Protein AF-A0A967HMF0-F1 (afdb_monomer_lite)

Sequence (89 aa):
VGLGLMGGSLARDLAAAGWRVLGTDRDPATARRARADGVVAGPVDPGAVDLVVLAVPVRAAAGWLRSLAGSVAPTAVLTDVGSTKRGVM

Structure (mmCIF, N/CA/C/O backbone):
data_AF-A0A967HM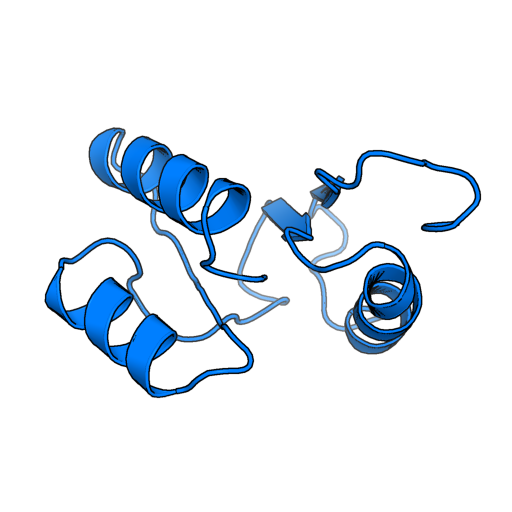F0-F1
#
_entry.id   AF-A0A967HMF0-F1
#
loop_
_atom_site.group_PDB
_atom_site.id
_atom_site.type_symbol
_atom_site.label_atom_id
_atom_site.label_alt_id
_atom_site.label_comp_id
_atom_site.label_asym_id
_atom_site.label_entity_id
_atom_site.label_seq_id
_atom_site.pdbx_PDB_ins_code
_atom_site.Cartn_x
_atom_site.Cartn_y
_atom_site.Cartn_z
_atom_site.occupancy
_atom_site.B_iso_or_equiv
_atom_site.auth_seq_id
_atom_site.auth_comp_id
_atom_site.auth_asym_id
_atom_site.auth_atom_id
_atom_site.pdbx_PDB_model_num
ATOM 1 N N . VAL A 1 1 ? 0.987 2.874 -0.651 1.00 95.69 1 VAL A N 1
ATOM 2 C CA . VAL A 1 1 ? 1.746 3.762 -1.569 1.00 95.69 1 VAL A CA 1
ATOM 3 C C . VAL A 1 1 ? 2.661 2.905 -2.424 1.00 95.69 1 VAL A C 1
ATOM 5 O O . VAL A 1 1 ? 3.467 2.178 -1.858 1.00 95.69 1 VAL A O 1
ATOM 8 N N . GLY A 1 2 ? 2.535 2.973 -3.749 1.00 97.19 2 GLY A N 1
ATOM 9 C CA . GLY A 1 2 ? 3.110 1.994 -4.673 1.00 97.19 2 GLY A CA 1
ATOM 10 C C . GLY A 1 2 ? 2.157 0.812 -4.864 1.00 97.19 2 GLY A C 1
ATOM 11 O O . GLY A 1 2 ? 1.726 0.199 -3.890 1.00 97.19 2 GLY A O 1
ATOM 12 N N . LEU A 1 3 ? 1.808 0.525 -6.115 1.00 97.88 3 LEU A N 1
ATOM 13 C CA . LEU A 1 3 ? 0.864 -0.512 -6.551 1.00 97.88 3 LEU A CA 1
ATOM 14 C C . LEU A 1 3 ? 1.520 -1.486 -7.547 1.00 97.88 3 LEU A C 1
ATOM 16 O O . LEU A 1 3 ? 0.834 -2.156 -8.317 1.00 97.88 3 LEU A O 1
ATOM 20 N N . GLY A 1 4 ? 2.855 -1.577 -7.519 1.00 95.81 4 GLY A N 1
ATOM 21 C CA . GLY A 1 4 ? 3.621 -2.623 -8.203 1.00 95.81 4 GLY A CA 1
ATOM 22 C C . GLY A 1 4 ? 3.391 -4.011 -7.588 1.00 95.81 4 GLY A C 1
ATOM 23 O O . GLY A 1 4 ? 2.385 -4.248 -6.929 1.00 95.81 4 GLY A O 1
ATOM 24 N N . LEU A 1 5 ? 4.338 -4.939 -7.751 1.00 96.06 5 LEU A N 1
ATOM 25 C CA . LEU A 1 5 ? 4.165 -6.335 -7.310 1.00 96.06 5 LEU A CA 1
ATOM 26 C C . LEU A 1 5 ? 3.749 -6.465 -5.832 1.00 96.06 5 LEU A C 1
ATOM 28 O O . LEU A 1 5 ? 2.679 -6.994 -5.550 1.00 96.06 5 LEU A O 1
ATOM 32 N N . MET A 1 6 ? 4.548 -5.933 -4.898 1.00 96.94 6 MET A N 1
ATOM 33 C CA . MET A 1 6 ? 4.280 -6.086 -3.458 1.00 96.94 6 MET A CA 1
ATOM 34 C C . MET A 1 6 ? 3.046 -5.294 -3.012 1.00 96.94 6 MET A C 1
ATOM 36 O O . MET A 1 6 ? 2.136 -5.843 -2.400 1.00 96.94 6 MET A O 1
ATOM 40 N N . GLY A 1 7 ? 2.996 -3.999 -3.342 1.00 97.50 7 GLY A N 1
ATOM 41 C CA . GLY A 1 7 ? 1.902 -3.126 -2.914 1.00 97.50 7 GLY A CA 1
ATOM 42 C C . GLY A 1 7 ? 0.564 -3.482 -3.558 1.00 97.50 7 GLY A C 1
ATOM 43 O O . GLY A 1 7 ? -0.464 -3.447 -2.893 1.00 97.50 7 GLY A O 1
ATOM 44 N N . GLY A 1 8 ? 0.581 -3.880 -4.831 1.00 97.50 8 GLY A N 1
ATOM 45 C CA . GLY A 1 8 ? -0.599 -4.338 -5.553 1.00 97.50 8 GLY A CA 1
ATOM 46 C C . GLY A 1 8 ? -1.103 -5.695 -5.065 1.00 97.50 8 GLY A C 1
ATOM 47 O O . GLY A 1 8 ? -2.313 -5.869 -4.969 1.00 97.50 8 GLY A O 1
ATOM 48 N N . SER A 1 9 ? -0.215 -6.638 -4.718 1.00 97.94 9 SER A N 1
ATOM 49 C CA . SER A 1 9 ? -0.624 -7.911 -4.097 1.00 97.94 9 SER A CA 1
ATOM 50 C C . SER A 1 9 ? -1.318 -7.663 -2.761 1.00 97.94 9 SER A C 1
ATOM 52 O O . SER A 1 9 ? -2.460 -8.069 -2.587 1.00 97.94 9 SER A O 1
ATOM 54 N N . LEU A 1 10 ? -0.680 -6.898 -1.870 1.00 98.00 10 LEU A N 1
ATOM 55 C CA . LEU A 1 10 ? -1.260 -6.568 -0.569 1.00 98.00 10 LEU A CA 1
ATOM 56 C C . LEU A 1 10 ? -2.598 -5.826 -0.704 1.00 98.00 10 LEU A C 1
ATOM 58 O O . LEU A 1 10 ? -3.544 -6.131 0.013 1.00 98.00 10 LEU A O 1
ATOM 62 N N . ALA A 1 11 ? -2.694 -4.868 -1.631 1.00 98.06 11 ALA A N 1
ATOM 63 C CA . ALA A 1 11 ? -3.936 -4.141 -1.879 1.00 98.06 11 ALA A CA 1
ATOM 64 C C . ALA A 1 11 ? -5.072 -5.072 -2.331 1.00 98.06 11 ALA A C 1
ATOM 66 O O . ALA A 1 11 ? -6.195 -4.919 -1.859 1.00 98.06 11 ALA A O 1
ATOM 67 N N . ARG A 1 12 ? -4.784 -6.047 -3.206 1.00 98.25 12 ARG A N 1
ATOM 68 C CA . ARG A 1 12 ? -5.773 -7.045 -3.649 1.00 98.25 12 ARG A CA 1
ATOM 69 C C . ARG A 1 12 ? -6.251 -7.907 -2.494 1.00 98.25 12 ARG A C 1
ATOM 71 O O . ARG A 1 12 ? -7.456 -8.059 -2.337 1.00 98.25 12 ARG A O 1
ATOM 78 N N . ASP A 1 13 ? -5.329 -8.415 -1.683 1.00 98.38 13 ASP A N 1
ATOM 79 C CA . ASP A 1 13 ? -5.668 -9.295 -0.563 1.00 98.38 13 ASP A CA 1
ATOM 80 C C . ASP A 1 13 ? -6.481 -8.548 0.506 1.00 98.38 13 ASP A C 1
ATOM 82 O O . ASP A 1 13 ? -7.479 -9.065 1.004 1.00 98.38 13 ASP A O 1
ATOM 86 N N . LEU A 1 14 ? -6.120 -7.293 0.804 1.00 97.75 14 LEU A N 1
ATOM 87 C CA . LEU A 1 14 ? -6.882 -6.437 1.718 1.00 97.75 14 LEU A CA 1
ATOM 88 C C . LEU A 1 14 ? -8.288 -6.134 1.185 1.00 97.75 14 LEU A C 1
ATOM 90 O O . LEU A 1 14 ? -9.259 -6.248 1.934 1.00 97.75 14 LEU A O 1
ATOM 94 N N . ALA A 1 15 ? -8.411 -5.786 -0.098 1.00 97.88 15 ALA A N 1
ATOM 95 C CA . ALA A 1 15 ? -9.707 -5.538 -0.724 1.00 97.88 15 ALA A CA 1
ATOM 96 C C . ALA A 1 15 ? -10.583 -6.803 -0.735 1.00 97.88 15 ALA A C 1
ATOM 98 O O . ALA A 1 15 ? -11.760 -6.739 -0.386 1.00 97.88 15 ALA A O 1
ATOM 99 N N . ALA A 1 16 ? -10.004 -7.965 -1.059 1.00 97.81 16 ALA A N 1
ATOM 100 C CA . ALA A 1 16 ? -10.692 -9.256 -1.017 1.00 97.81 16 ALA A CA 1
ATOM 101 C C . ALA A 1 16 ? -11.146 -9.636 0.403 1.00 97.81 16 ALA A C 1
ATOM 103 O O . ALA A 1 16 ? -12.195 -10.255 0.570 1.00 97.81 16 ALA A O 1
ATOM 104 N N . ALA A 1 17 ? -10.398 -9.218 1.427 1.00 98.00 17 ALA A N 1
ATOM 105 C CA . ALA A 1 17 ? -10.774 -9.355 2.832 1.00 98.00 17 ALA A CA 1
ATOM 106 C C . ALA A 1 17 ? -11.801 -8.302 3.313 1.00 98.00 17 ALA A C 1
ATOM 108 O O . ALA A 1 17 ? -12.135 -8.276 4.497 1.00 98.00 17 ALA A O 1
ATOM 109 N N . GLY A 1 18 ? -12.309 -7.439 2.424 1.00 97.31 18 GLY A N 1
ATOM 110 C CA . GLY A 1 18 ? -13.357 -6.457 2.723 1.00 97.31 18 GLY A CA 1
ATOM 111 C C . GLY A 1 18 ? -12.855 -5.112 3.256 1.00 97.31 18 GLY A C 1
ATOM 112 O O . GLY A 1 18 ? -13.666 -4.269 3.642 1.00 97.31 18 GLY A O 1
ATOM 113 N N . TRP A 1 19 ? -11.542 -4.873 3.273 1.00 97.31 19 TRP A N 1
ATOM 114 C CA . TRP A 1 19 ? -10.993 -3.589 3.704 1.00 97.31 19 TRP A CA 1
ATOM 115 C C . TRP A 1 19 ? -11.127 -2.529 2.613 1.00 97.31 19 TRP A C 1
ATOM 117 O O . TRP A 1 19 ? -10.911 -2.780 1.426 1.00 97.31 19 TRP A O 1
ATOM 127 N N . ARG A 1 20 ? -11.400 -1.287 3.023 1.00 96.94 20 ARG A N 1
ATOM 128 C CA . ARG A 1 20 ? -11.327 -0.138 2.118 1.00 96.94 20 ARG A CA 1
ATOM 129 C C . ARG A 1 20 ? -9.865 0.227 1.876 1.00 96.94 20 ARG A C 1
ATOM 131 O O . ARG A 1 20 ? -9.199 0.754 2.761 1.00 96.94 20 ARG A O 1
ATOM 138 N N . VAL A 1 21 ? -9.388 0.014 0.653 1.00 97.88 21 VAL A N 1
ATOM 139 C CA . VAL A 1 21 ? -8.002 0.319 0.278 1.00 97.88 21 VAL A CA 1
ATOM 140 C C . VAL A 1 21 ? -7.927 1.618 -0.520 1.00 97.88 21 VAL A C 1
ATOM 142 O O . VAL A 1 21 ? -8.606 1.782 -1.532 1.00 97.88 21 VAL A O 1
ATOM 145 N N . LEU A 1 22 ? -7.063 2.540 -0.094 1.00 97.56 22 LEU A N 1
ATOM 146 C CA . LEU A 1 22 ? -6.685 3.728 -0.863 1.00 97.56 22 LEU A CA 1
ATOM 147 C C . LEU A 1 22 ? -5.272 3.549 -1.424 1.00 97.56 22 LEU A C 1
ATOM 149 O O . LEU A 1 22 ? -4.360 3.107 -0.724 1.00 97.56 22 LEU A O 1
ATOM 153 N N . GLY A 1 23 ? -5.076 3.887 -2.698 1.00 96.62 23 GLY A N 1
ATOM 154 C CA . GLY A 1 23 ? -3.849 3.550 -3.414 1.00 96.62 23 GLY A CA 1
ATOM 155 C C . GLY A 1 23 ? -3.391 4.620 -4.392 1.00 96.62 23 GLY A C 1
ATOM 156 O O . GLY A 1 23 ? -4.182 5.305 -5.037 1.00 96.62 23 GLY A O 1
ATOM 157 N N . THR A 1 24 ? -2.074 4.749 -4.512 1.00 96.31 24 THR A N 1
ATOM 158 C CA . THR A 1 24 ? -1.417 5.620 -5.486 1.00 96.31 24 THR A CA 1
ATOM 159 C C . THR A 1 24 ? -0.166 4.937 -6.010 1.00 96.31 24 THR A C 1
ATOM 161 O O . THR A 1 24 ? 0.496 4.204 -5.267 1.00 96.31 24 THR A O 1
ATOM 164 N N . ASP A 1 25 ? 0.158 5.197 -7.269 1.00 96.81 25 ASP A N 1
ATOM 165 C CA . ASP A 1 25 ? 1.397 4.786 -7.916 1.00 96.81 25 ASP 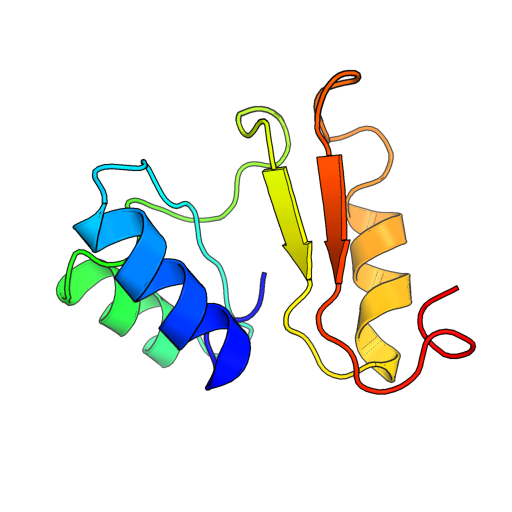A CA 1
ATOM 166 C C . ASP A 1 25 ? 1.946 5.963 -8.731 1.00 96.81 25 ASP A C 1
ATOM 168 O O . ASP A 1 25 ? 1.197 6.867 -9.109 1.00 96.81 25 ASP A O 1
ATOM 172 N N . ARG A 1 26 ? 3.257 5.961 -8.986 1.00 95.06 26 ARG A N 1
ATOM 173 C CA . ARG A 1 26 ? 3.888 6.953 -9.860 1.00 95.06 26 ARG A CA 1
ATOM 174 C C . ARG A 1 26 ? 3.376 6.820 -11.290 1.00 95.06 26 ARG A C 1
ATOM 176 O O . ARG A 1 26 ? 3.274 7.835 -11.970 1.00 95.06 26 ARG A O 1
ATOM 183 N N . ASP A 1 27 ? 3.099 5.598 -11.739 1.00 96.56 27 ASP A N 1
ATOM 184 C CA . ASP A 1 27 ? 2.475 5.359 -13.034 1.00 96.56 27 ASP A CA 1
ATOM 185 C C . ASP A 1 27 ? 0.941 5.519 -12.933 1.00 96.56 27 ASP A C 1
ATOM 187 O O . ASP A 1 27 ? 0.264 4.699 -12.296 1.00 96.56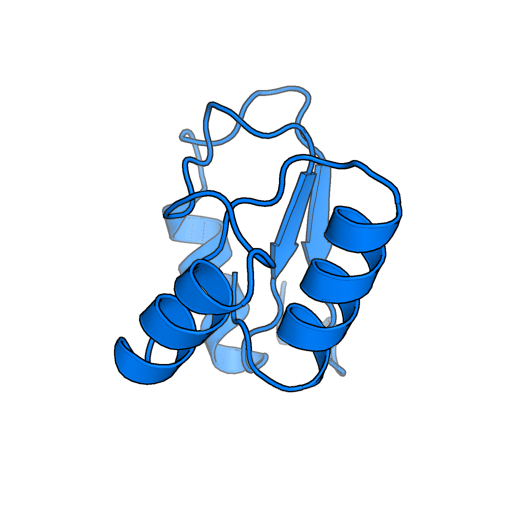 27 ASP A O 1
ATOM 191 N N . PRO A 1 28 ? 0.347 6.532 -13.596 1.00 95.75 28 PRO A N 1
ATOM 192 C CA . PRO A 1 28 ? -1.097 6.734 -13.576 1.00 95.75 28 PRO A CA 1
ATOM 193 C C . PRO A 1 28 ? -1.882 5.568 -14.186 1.00 95.75 28 PRO A C 1
ATOM 195 O O . PRO A 1 28 ? -3.037 5.358 -13.807 1.00 95.75 28 PRO A O 1
ATOM 198 N N . ALA A 1 29 ? -1.299 4.818 -15.130 1.00 97.38 29 ALA A N 1
ATOM 199 C CA . ALA A 1 29 ? -1.966 3.665 -15.730 1.00 97.38 29 ALA A CA 1
ATOM 200 C C . ALA A 1 29 ? -2.157 2.541 -14.706 1.00 97.38 29 ALA A C 1
ATOM 202 O O . ALA A 1 29 ? -3.259 1.995 -14.604 1.00 97.38 29 ALA A O 1
ATOM 203 N N . THR A 1 30 ? -1.137 2.278 -13.886 1.00 97.69 30 THR A N 1
ATOM 204 C CA . THR A 1 30 ? -1.211 1.322 -12.774 1.00 97.69 30 THR A CA 1
ATOM 205 C C . THR A 1 30 ? -2.312 1.706 -11.778 1.00 97.69 30 THR A C 1
ATOM 207 O O . THR A 1 30 ? -3.161 0.877 -11.444 1.00 97.69 30 THR A O 1
ATOM 210 N N . ALA A 1 31 ? -2.375 2.975 -11.359 1.00 96.44 31 ALA A N 1
ATOM 211 C CA . ALA A 1 31 ? -3.409 3.439 -10.428 1.00 96.44 31 ALA A CA 1
ATOM 212 C C . ALA A 1 31 ? -4.829 3.374 -11.024 1.00 96.44 31 ALA A C 1
ATOM 214 O O . ALA A 1 31 ? -5.773 2.995 -10.329 1.00 96.44 31 ALA A O 1
ATOM 215 N N . ARG A 1 32 ? -4.998 3.716 -12.312 1.00 96.75 32 ARG A N 1
ATOM 216 C CA . ARG A 1 32 ? -6.290 3.571 -13.008 1.00 96.75 32 ARG A CA 1
ATOM 217 C C . ARG A 1 32 ? -6.728 2.115 -13.082 1.00 96.75 32 ARG A C 1
ATOM 219 O O . ARG A 1 32 ? -7.891 1.834 -12.813 1.00 96.75 32 ARG A O 1
ATOM 226 N N . ARG A 1 33 ? -5.809 1.203 -13.407 1.00 97.50 33 ARG A N 1
ATOM 227 C CA . ARG A 1 33 ? -6.119 -0.225 -13.479 1.00 97.50 33 ARG A CA 1
ATOM 228 C C . ARG A 1 33 ? -6.529 -0.784 -12.122 1.00 97.50 33 ARG A C 1
ATOM 230 O O . ARG A 1 33 ? -7.572 -1.409 -12.036 1.00 97.50 33 ARG A O 1
ATOM 237 N N . ALA A 1 34 ? -5.791 -0.473 -11.057 1.00 97.62 34 ALA A N 1
ATOM 238 C CA . ALA A 1 34 ? -6.164 -0.903 -9.709 1.00 97.62 34 ALA A CA 1
ATOM 239 C C . ALA A 1 34 ? -7.566 -0.413 -9.290 1.00 97.62 34 ALA A C 1
ATOM 241 O O . ALA A 1 34 ? -8.281 -1.131 -8.599 1.00 97.62 34 ALA A O 1
ATOM 242 N N . ARG A 1 35 ? -7.981 0.788 -9.722 1.00 97.12 35 ARG A N 1
ATOM 243 C CA . ARG A 1 35 ? -9.354 1.278 -9.501 1.00 97.12 35 ARG A CA 1
ATOM 244 C C . ARG A 1 35 ? -10.383 0.517 -10.328 1.00 97.12 35 ARG A C 1
ATOM 246 O O . ARG A 1 35 ? -11.410 0.126 -9.790 1.00 97.12 35 ARG A O 1
ATOM 253 N N . ALA A 1 36 ? -10.110 0.311 -11.616 1.00 97.00 36 ALA 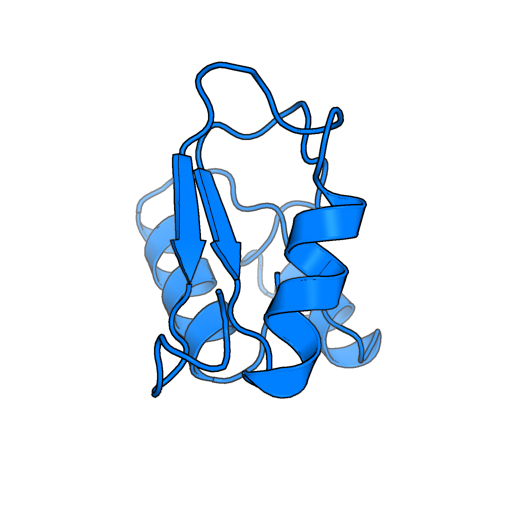A N 1
ATOM 254 C CA . ALA A 1 36 ? -11.000 -0.427 -12.512 1.00 97.00 36 ALA A CA 1
ATOM 255 C C . ALA A 1 36 ? -11.205 -1.880 -12.051 1.00 97.00 36 ALA A C 1
ATOM 257 O O . ALA A 1 36 ? -12.316 -2.393 -12.122 1.00 97.00 36 ALA A O 1
ATOM 258 N N . ASP A 1 37 ? -10.155 -2.497 -11.507 1.00 96.25 37 ASP A N 1
ATOM 259 C CA . ASP A 1 37 ? -10.173 -3.853 -10.955 1.00 96.25 37 ASP A CA 1
ATOM 260 C C . ASP A 1 37 ? -10.820 -3.913 -9.547 1.00 96.25 37 ASP A C 1
ATOM 262 O O . ASP A 1 37 ? -10.837 -4.972 -8.926 1.00 96.25 37 ASP A O 1
ATOM 266 N N . GLY A 1 38 ? -11.310 -2.789 -9.001 1.00 96.31 38 GLY A N 1
ATOM 267 C CA . GLY A 1 38 ? -11.926 -2.717 -7.667 1.00 96.31 38 GLY A CA 1
ATOM 268 C C . GLY A 1 38 ? -10.950 -2.885 -6.495 1.00 96.31 38 GLY A C 1
ATOM 269 O O . GLY A 1 38 ? -11.372 -2.963 -5.346 1.00 96.31 38 GLY A O 1
ATOM 270 N N . VAL A 1 39 ? -9.644 -2.919 -6.769 1.00 97.75 39 VAL A N 1
ATOM 271 C CA . VAL A 1 39 ? -8.586 -3.151 -5.772 1.00 97.75 39 VAL A CA 1
ATOM 272 C C . VAL A 1 39 ? -8.388 -1.940 -4.868 1.00 97.75 39 VAL A C 1
ATOM 274 O O . VAL A 1 39 ? -8.055 -2.088 -3.697 1.00 97.75 39 VAL A O 1
ATOM 277 N N . VAL A 1 40 ? -8.563 -0.731 -5.405 1.00 97.50 40 VAL A N 1
ATOM 278 C CA . VAL A 1 40 ? -8.456 0.509 -4.628 1.00 97.50 40 VAL A CA 1
ATOM 279 C C . VAL A 1 40 ? -9.674 1.392 -4.867 1.00 97.50 40 VAL A C 1
ATOM 281 O O . VAL A 1 40 ? -10.079 1.622 -6.004 1.00 97.50 40 VAL A O 1
ATOM 284 N N . ALA A 1 41 ? -10.227 1.940 -3.790 1.00 96.44 41 ALA A N 1
ATOM 285 C CA . ALA A 1 41 ? -11.409 2.798 -3.816 1.00 96.44 41 ALA A CA 1
ATOM 286 C C . ALA A 1 41 ? -11.099 4.241 -4.257 1.00 96.44 41 ALA A C 1
ATOM 288 O O . ALA A 1 41 ? -12.007 5.013 -4.551 1.00 96.44 41 ALA A O 1
ATOM 289 N N . GLY A 1 42 ? -9.824 4.641 -4.282 1.00 94.44 42 GLY A N 1
ATOM 290 C CA . GLY A 1 42 ? -9.444 6.025 -4.552 1.00 94.44 42 GLY A CA 1
ATOM 291 C C . GLY A 1 42 ? -7.951 6.301 -4.377 1.00 94.44 42 GLY A C 1
ATOM 292 O O . GLY A 1 42 ? -7.183 5.378 -4.097 1.00 94.44 42 GLY A O 1
ATOM 293 N N . PRO A 1 43 ? -7.512 7.553 -4.614 1.00 90.81 43 PRO A N 1
ATOM 294 C CA . PRO A 1 43 ? -6.160 7.998 -4.277 1.00 90.81 43 PRO A CA 1
ATOM 295 C C . PRO A 1 43 ? -5.916 7.922 -2.767 1.00 90.81 43 PRO A C 1
ATOM 297 O O . PRO A 1 43 ? -6.860 7.897 -1.984 1.00 90.81 43 PRO A O 1
ATOM 300 N N . VAL A 1 44 ? -4.642 7.884 -2.370 1.00 90.19 44 VAL A N 1
ATOM 301 C CA . VAL A 1 44 ? -4.250 7.939 -0.955 1.00 90.19 44 VAL A CA 1
ATOM 302 C C . VAL A 1 44 ? -4.693 9.266 -0.346 1.00 90.19 44 VAL A C 1
ATOM 304 O O . VAL A 1 44 ? -4.366 10.322 -0.882 1.00 90.19 44 VAL A O 1
ATOM 307 N N . ASP A 1 45 ? -5.374 9.176 0.792 1.00 91.25 45 ASP A N 1
ATOM 308 C CA . ASP A 1 45 ? -5.675 10.281 1.696 1.00 91.25 45 ASP A CA 1
ATOM 309 C C . ASP A 1 45 ? -5.082 9.930 3.074 1.00 91.25 45 ASP A C 1
ATOM 311 O O . ASP A 1 45 ? -5.664 9.112 3.791 1.00 91.25 45 ASP A O 1
ATOM 315 N N . PRO A 1 46 ? -3.887 10.449 3.419 1.00 87.31 46 PRO A N 1
ATOM 316 C CA . PRO A 1 46 ? -3.175 10.066 4.640 1.00 87.31 46 PRO A CA 1
ATOM 317 C C . PRO A 1 46 ? -3.960 10.320 5.933 1.00 87.31 46 PRO A C 1
ATOM 319 O O . PRO A 1 46 ? -3.759 9.598 6.908 1.00 87.31 46 PRO A O 1
ATOM 322 N N . GLY A 1 47 ? -4.860 11.308 5.942 1.00 91.31 47 GLY A N 1
ATOM 323 C CA . GLY A 1 47 ? -5.653 11.658 7.122 1.00 91.31 47 GLY A CA 1
ATOM 324 C C . GLY A 1 47 ? -6.859 10.745 7.347 1.00 91.31 47 GLY A C 1
ATOM 325 O O . GLY A 1 47 ? -7.447 10.767 8.424 1.00 91.31 47 GLY A O 1
ATOM 326 N N . ALA A 1 48 ? -7.221 9.936 6.348 1.00 90.50 48 ALA A N 1
ATOM 327 C CA . ALA A 1 48 ? -8.409 9.084 6.355 1.00 90.50 48 ALA A CA 1
ATOM 328 C C . ALA A 1 48 ? -8.083 7.583 6.461 1.00 90.50 48 ALA A C 1
ATOM 330 O O . ALA A 1 48 ? -8.930 6.748 6.136 1.00 90.50 48 ALA A O 1
ATOM 331 N N . VAL A 1 49 ? -6.853 7.231 6.850 1.00 92.56 49 VAL A N 1
ATOM 332 C CA . VAL A 1 49 ? -6.391 5.839 6.937 1.00 92.56 49 VAL A CA 1
ATOM 333 C C . VAL A 1 49 ? -5.731 5.543 8.277 1.00 92.56 49 VAL A C 1
ATOM 335 O O . VAL A 1 49 ? -4.948 6.337 8.789 1.00 92.56 49 VAL A O 1
ATOM 338 N N . ASP A 1 50 ? -5.991 4.345 8.794 1.00 94.38 50 ASP A N 1
ATOM 339 C CA . ASP A 1 50 ? -5.366 3.834 10.021 1.00 94.38 50 ASP A CA 1
ATOM 340 C C . ASP A 1 50 ? -4.041 3.101 9.751 1.00 94.38 50 ASP A C 1
ATOM 342 O O . ASP A 1 50 ? -3.271 2.828 10.669 1.00 94.38 50 ASP A O 1
ATOM 346 N N . LEU A 1 51 ? -3.764 2.766 8.487 1.00 95.38 51 LEU A N 1
ATOM 347 C CA . LEU A 1 51 ? -2.562 2.053 8.063 1.00 95.38 51 LEU A CA 1
ATOM 348 C C . LEU A 1 51 ? -2.039 2.610 6.739 1.00 95.38 51 LEU A C 1
ATOM 350 O O . LEU A 1 51 ? -2.739 2.624 5.724 1.00 95.38 51 LEU A O 1
ATOM 354 N N . VAL A 1 52 ? -0.760 2.976 6.723 1.00 95.94 52 VAL A N 1
ATOM 355 C CA . VAL A 1 52 ? -0.030 3.346 5.511 1.00 95.94 52 VAL A CA 1
ATOM 356 C C . VAL A 1 52 ? 1.109 2.359 5.283 1.00 95.94 52 VAL A C 1
ATOM 358 O O . VAL A 1 52 ? 2.015 2.222 6.101 1.00 95.94 52 VAL A O 1
ATOM 361 N N . VAL A 1 53 ? 1.094 1.705 4.119 1.00 97.12 53 VAL A N 1
ATOM 362 C CA . VAL A 1 53 ? 2.173 0.811 3.675 1.00 97.12 53 VAL A CA 1
ATOM 363 C C . VAL A 1 53 ? 2.956 1.453 2.533 1.00 97.12 53 VAL A C 1
ATOM 365 O O . VAL A 1 53 ? 2.395 1.782 1.478 1.00 97.12 53 VAL A O 1
ATOM 368 N N . LEU A 1 54 ? 4.263 1.619 2.726 1.00 96.88 54 LEU A N 1
ATOM 369 C CA . LEU A 1 54 ? 5.203 2.079 1.708 1.00 96.88 54 LEU A CA 1
ATOM 370 C C . LEU A 1 54 ? 5.766 0.884 0.924 1.00 96.88 54 LEU A C 1
ATOM 372 O O . LEU A 1 54 ? 6.680 0.191 1.368 1.00 96.88 54 LEU A O 1
ATOM 376 N N . ALA A 1 55 ? 5.232 0.671 -0.277 1.00 97.38 55 ALA A N 1
ATOM 377 C CA . ALA A 1 55 ? 5.663 -0.338 -1.243 1.00 97.38 55 ALA A CA 1
ATOM 378 C C . ALA A 1 55 ? 6.356 0.310 -2.452 1.00 97.38 55 ALA A C 1
ATOM 380 O O . ALA A 1 55 ? 6.020 0.067 -3.611 1.00 97.38 55 ALA A O 1
ATOM 381 N N . VAL A 1 56 ? 7.323 1.178 -2.160 1.00 96.88 56 VAL A N 1
ATOM 382 C CA . VAL A 1 56 ? 8.124 1.923 -3.142 1.00 96.88 56 VAL A CA 1
ATOM 383 C C . VAL A 1 56 ? 9.583 1.454 -3.102 1.00 96.88 56 VAL A C 1
ATOM 385 O O . VAL A 1 56 ? 9.998 0.847 -2.115 1.00 96.88 56 VAL A O 1
ATOM 388 N N . PRO A 1 57 ? 10.406 1.738 -4.132 1.00 95.25 57 PRO A N 1
ATOM 389 C CA . PRO A 1 57 ? 11.841 1.477 -4.050 1.00 95.25 57 PRO A CA 1
ATOM 390 C C . PRO A 1 57 ? 12.453 2.137 -2.809 1.00 95.25 57 PRO A C 1
ATOM 392 O O . PRO A 1 57 ? 12.138 3.293 -2.533 1.00 95.25 57 PRO A O 1
ATOM 395 N N . VAL A 1 58 ? 13.369 1.448 -2.118 1.00 94.31 58 VAL A N 1
ATOM 396 C CA . VAL A 1 58 ? 13.967 1.888 -0.836 1.00 94.31 58 VAL A CA 1
ATOM 397 C C . VAL A 1 58 ? 14.395 3.360 -0.858 1.00 94.31 58 VAL A C 1
ATOM 399 O O . VAL A 1 58 ? 13.969 4.144 -0.020 1.00 94.31 58 VAL A O 1
ATOM 402 N N . ARG A 1 59 ? 15.130 3.777 -1.898 1.00 93.31 59 ARG A N 1
ATOM 403 C CA . ARG A 1 59 ? 15.605 5.164 -2.083 1.00 93.31 59 ARG A CA 1
ATOM 404 C C . ARG A 1 59 ? 14.506 6.238 -2.106 1.00 93.31 59 ARG A C 1
ATOM 406 O O . ARG A 1 59 ? 14.796 7.413 -1.923 1.00 93.31 59 ARG A O 1
ATOM 413 N N . ALA A 1 60 ? 13.265 5.860 -2.401 1.00 94.12 60 ALA A N 1
ATOM 414 C CA . ALA A 1 60 ? 12.123 6.766 -2.450 1.00 94.12 60 ALA A CA 1
ATOM 415 C C . ALA A 1 60 ? 11.343 6.812 -1.124 1.00 94.12 60 ALA A C 1
ATOM 417 O O . ALA A 1 60 ? 10.558 7.739 -0.931 1.00 94.12 60 ALA A O 1
ATOM 418 N N . ALA A 1 61 ? 11.545 5.845 -0.221 1.00 93.88 61 ALA A N 1
ATOM 419 C CA . ALA A 1 61 ? 10.762 5.716 1.007 1.00 93.88 61 ALA A CA 1
ATOM 420 C C . ALA A 1 61 ? 10.930 6.935 1.927 1.00 93.88 61 ALA A C 1
ATOM 422 O O . ALA A 1 61 ? 9.933 7.512 2.350 1.00 93.88 61 ALA A O 1
ATOM 423 N N . ALA A 1 62 ? 12.163 7.411 2.133 1.00 92.44 62 ALA A N 1
ATOM 424 C CA . ALA A 1 62 ? 12.433 8.581 2.974 1.00 92.44 62 ALA A CA 1
ATOM 425 C C . ALA A 1 62 ? 11.723 9.861 2.486 1.00 92.44 62 ALA A C 1
ATOM 427 O O . ALA A 1 62 ? 11.273 10.679 3.287 1.00 92.44 62 ALA A O 1
ATOM 428 N N . GLY A 1 63 ? 11.588 10.038 1.167 1.00 93.31 63 GLY A N 1
ATOM 429 C CA . GLY A 1 63 ? 10.826 11.151 0.594 1.00 93.31 63 GLY A CA 1
ATOM 430 C C . GLY A 1 63 ? 9.333 11.055 0.907 1.00 93.31 63 GLY A C 1
ATOM 431 O O . GLY A 1 63 ? 8.718 12.053 1.275 1.00 93.31 63 GLY A O 1
ATOM 432 N N . TRP A 1 64 ? 8.775 9.845 0.834 1.00 93.88 64 TRP A N 1
ATOM 433 C CA . TRP A 1 64 ? 7.386 9.591 1.210 1.00 93.88 64 TRP A CA 1
ATOM 434 C C . TRP A 1 64 ? 7.138 9.806 2.700 1.00 93.88 64 TRP A C 1
ATOM 436 O O . TRP A 1 64 ? 6.184 10.499 3.043 1.00 93.88 64 TRP A O 1
ATOM 446 N N . LEU A 1 65 ? 8.013 9.299 3.573 1.00 92.31 65 LEU A N 1
ATOM 447 C CA . LEU A 1 65 ? 7.922 9.525 5.020 1.00 92.31 65 LEU A CA 1
ATOM 448 C C . LEU A 1 65 ? 7.849 11.023 5.346 1.00 92.31 65 LEU A C 1
ATOM 450 O O . LEU A 1 65 ? 6.957 11.451 6.073 1.00 92.31 65 LEU A O 1
ATOM 454 N N . ARG A 1 66 ? 8.719 11.836 4.731 1.00 92.81 66 ARG A N 1
ATOM 455 C CA . ARG A 1 66 ? 8.680 13.298 4.892 1.00 92.81 66 ARG A CA 1
ATOM 456 C C . ARG A 1 66 ? 7.386 13.921 4.375 1.00 92.81 66 ARG A C 1
ATOM 458 O O . ARG A 1 66 ? 6.856 14.804 5.031 1.00 92.81 66 ARG A O 1
ATOM 465 N N . SER A 1 67 ? 6.865 13.468 3.234 1.00 92.50 67 SER A N 1
ATOM 466 C CA . SER A 1 67 ? 5.602 13.995 2.688 1.00 92.50 67 SER A CA 1
ATOM 467 C C . SER A 1 67 ? 4.371 13.632 3.527 1.00 92.50 67 SER A C 1
ATOM 469 O O . SER A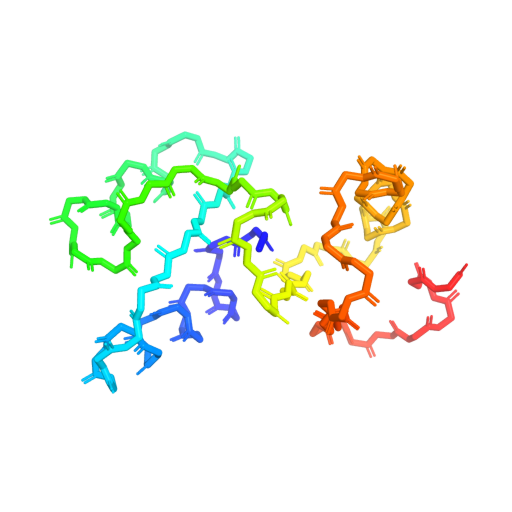 1 67 ? 3.377 14.347 3.500 1.00 92.50 67 SER A O 1
ATOM 471 N N . LEU A 1 68 ? 4.439 12.522 4.267 1.00 92.12 68 LEU A N 1
ATOM 472 C CA . LEU A 1 68 ? 3.364 12.048 5.137 1.00 92.12 68 LEU A CA 1
ATOM 473 C C . LEU A 1 68 ? 3.408 12.694 6.528 1.00 92.12 68 LEU A C 1
ATOM 475 O O . LEU A 1 68 ? 2.414 12.656 7.254 1.00 92.12 68 LEU A O 1
ATOM 479 N N . ALA A 1 69 ? 4.534 13.305 6.904 1.00 89.38 69 ALA A N 1
ATOM 480 C CA . ALA A 1 69 ? 4.688 13.966 8.191 1.00 89.38 69 ALA A CA 1
ATOM 481 C C . ALA A 1 69 ? 3.604 15.041 8.383 1.00 89.38 69 ALA A C 1
ATOM 483 O O . ALA A 1 69 ? 3.443 15.936 7.556 1.00 89.38 69 ALA A O 1
ATOM 484 N N . GLY A 1 70 ? 2.837 14.928 9.469 1.00 88.81 70 GLY A N 1
ATOM 485 C CA . GLY A 1 70 ? 1.761 15.864 9.811 1.00 88.81 70 GLY A CA 1
ATOM 486 C C . GLY A 1 70 ? 0.463 15.717 9.007 1.00 88.81 70 GLY A C 1
ATOM 487 O O . GLY A 1 70 ? -0.492 16.421 9.317 1.00 88.81 70 GLY A O 1
ATOM 488 N N . SER A 1 71 ? 0.396 14.822 8.014 1.00 92.12 71 SER A N 1
ATOM 489 C CA . SER A 1 71 ? -0.845 14.536 7.269 1.00 92.12 71 SER A CA 1
ATOM 490 C C . SER A 1 71 ? -1.506 13.216 7.663 1.00 92.12 71 SER A C 1
ATOM 492 O O . SER A 1 71 ? -2.691 13.034 7.402 1.00 92.12 71 SER A O 1
ATOM 494 N N . VAL A 1 72 ? -0.764 12.305 8.296 1.00 93.44 72 VAL A N 1
ATOM 495 C CA . VAL A 1 72 ? -1.306 11.049 8.829 1.00 93.44 72 VAL A CA 1
ATOM 496 C C . VAL A 1 72 ? -2.033 11.263 10.152 1.00 93.44 72 VAL A C 1
ATOM 498 O O . VAL A 1 72 ? -1.628 12.099 10.964 1.00 93.44 72 VAL A O 1
ATOM 501 N N . ALA A 1 73 ? -3.087 10.480 10.391 1.00 91.12 73 ALA A N 1
ATOM 502 C CA . ALA A 1 73 ? -3.758 10.476 11.685 1.00 91.12 73 ALA A CA 1
ATOM 503 C C . ALA A 1 73 ? -2.765 10.096 12.810 1.00 91.12 73 ALA A C 1
ATOM 505 O O . ALA A 1 73 ? -1.925 9.219 12.600 1.00 91.12 73 ALA A O 1
ATOM 506 N N . PRO A 1 74 ? -2.855 10.690 14.018 1.00 90.50 74 PRO A N 1
ATOM 507 C CA . PRO A 1 74 ? -1.932 10.388 15.122 1.00 90.50 74 PRO A CA 1
ATOM 508 C C . PRO A 1 74 ? -1.915 8.915 15.554 1.00 90.50 74 PRO A C 1
ATOM 510 O O . PRO A 1 74 ? -0.944 8.453 16.146 1.00 90.50 74 PRO A O 1
ATOM 513 N N . THR A 1 75 ? -2.997 8.187 15.277 1.00 92.31 75 THR A N 1
ATOM 514 C CA . THR A 1 75 ? -3.164 6.759 15.572 1.00 92.31 75 THR A CA 1
ATOM 515 C C . THR A 1 75 ? -2.783 5.853 14.404 1.00 92.31 75 THR A C 1
ATOM 517 O O . THR A 1 75 ? -2.797 4.634 14.565 1.00 92.31 75 THR A O 1
ATOM 520 N N . ALA A 1 76 ? -2.466 6.415 13.233 1.00 94.00 76 ALA A N 1
ATOM 521 C CA . ALA A 1 76 ? -2.166 5.630 12.048 1.00 94.00 76 ALA A CA 1
ATOM 522 C C . ALA A 1 76 ? -0.822 4.905 12.188 1.00 94.00 76 ALA A C 1
ATOM 524 O O . ALA A 1 76 ? 0.195 5.485 12.574 1.00 94.00 76 ALA A O 1
ATOM 525 N N . VAL A 1 77 ? -0.805 3.632 11.801 1.00 95.38 77 VAL A N 1
ATOM 526 C CA . VAL A 1 77 ? 0.416 2.833 11.708 1.00 95.38 77 VAL A CA 1
ATOM 527 C C . VAL A 1 77 ? 1.071 3.073 10.351 1.00 95.38 77 VAL A C 1
ATOM 529 O O . VAL A 1 77 ? 0.426 3.004 9.305 1.00 95.38 77 VAL A O 1
ATOM 532 N N . LEU A 1 78 ? 2.380 3.312 10.354 1.00 93.94 78 LEU A N 1
ATOM 533 C CA . LEU A 1 78 ? 3.187 3.479 9.149 1.00 93.94 78 LEU A CA 1
ATOM 534 C C . LEU A 1 78 ? 4.216 2.352 9.065 1.00 93.94 78 LEU A C 1
ATOM 536 O O . LEU A 1 78 ? 4.946 2.099 10.021 1.00 93.94 78 LEU A O 1
ATOM 540 N N . THR A 1 79 ? 4.278 1.669 7.924 1.00 95.44 79 THR A N 1
ATOM 541 C CA . THR A 1 79 ? 5.220 0.562 7.699 1.00 95.44 79 THR A CA 1
ATOM 542 C C . THR A 1 79 ? 5.700 0.504 6.248 1.00 95.44 79 THR A C 1
ATOM 544 O O . THR A 1 79 ? 5.144 1.166 5.367 1.00 95.44 79 THR A O 1
ATOM 547 N N . ASP A 1 80 ? 6.745 -0.278 5.981 1.00 95.94 80 ASP A N 1
ATOM 548 C CA . ASP A 1 80 ? 7.361 -0.436 4.664 1.00 95.94 80 ASP A CA 1
ATOM 549 C C . ASP A 1 80 ? 7.634 -1.912 4.326 1.00 95.94 80 ASP A C 1
ATOM 551 O O . ASP A 1 80 ? 7.869 -2.741 5.204 1.00 95.94 80 ASP A O 1
ATOM 555 N N . VAL A 1 81 ? 7.661 -2.231 3.030 1.00 96.19 81 VAL A N 1
ATOM 556 C CA . VAL A 1 81 ? 8.013 -3.573 2.512 1.00 96.19 81 VAL A CA 1
ATOM 557 C C . VAL A 1 81 ? 9.352 -3.584 1.762 1.00 96.19 81 VAL A C 1
ATOM 559 O O . VAL A 1 81 ? 9.629 -4.470 0.956 1.00 96.19 81 VAL A O 1
ATOM 562 N N . GLY A 1 82 ? 10.189 -2.575 1.992 1.00 93.00 82 GLY A N 1
ATOM 563 C CA . GLY A 1 82 ? 11.531 -2.465 1.439 1.00 93.00 82 GLY A CA 1
ATOM 564 C C . GLY A 1 82 ? 12.453 -3.569 1.956 1.00 93.00 82 GLY A C 1
ATOM 565 O O . GLY A 1 82 ? 12.410 -3.948 3.128 1.00 93.00 82 GLY A O 1
ATOM 566 N N . SER A 1 83 ? 13.321 -4.069 1.076 1.00 92.69 83 SER A N 1
ATOM 567 C CA . SER A 1 83 ? 14.250 -5.168 1.369 1.00 92.69 83 SER A CA 1
ATOM 568 C C . SER A 1 83 ? 15.401 -4.783 2.304 1.00 92.69 83 SER A C 1
ATOM 570 O O . SER A 1 83 ? 16.051 -5.659 2.868 1.00 92.69 83 SER A O 1
ATOM 572 N N . THR A 1 84 ? 15.662 -3.488 2.497 1.00 94.25 84 THR A N 1
ATOM 573 C CA . THR A 1 84 ? 16.659 -2.979 3.447 1.00 94.25 84 THR A CA 1
ATOM 574 C C . THR A 1 84 ? 16.037 -1.898 4.326 1.00 94.25 84 THR A C 1
ATOM 576 O O . THR A 1 84 ? 15.201 -1.128 3.867 1.00 94.25 84 THR A O 1
ATOM 579 N N . LYS A 1 85 ? 16.423 -1.844 5.610 1.00 90.31 85 LYS A N 1
ATOM 580 C CA . LYS A 1 85 ? 15.846 -0.896 6.586 1.00 90.31 85 LYS A CA 1
ATOM 581 C C . LYS A 1 85 ? 16.685 0.369 6.766 1.00 90.31 85 LYS A C 1
ATOM 583 O O . LYS A 1 85 ? 16.138 1.457 6.870 1.00 90.31 85 LYS A O 1
ATOM 588 N N . ARG A 1 86 ? 18.020 0.249 6.717 1.00 89.19 86 ARG A N 1
ATOM 589 C CA . ARG A 1 86 ? 18.938 1.403 6.812 1.00 89.19 86 ARG A CA 1
ATOM 590 C C . ARG A 1 86 ? 18.762 2.429 5.690 1.00 89.19 86 ARG A C 1
ATOM 592 O O . ARG A 1 86 ? 19.172 3.557 5.867 1.00 89.19 86 ARG A O 1
ATOM 599 N N . GLY A 1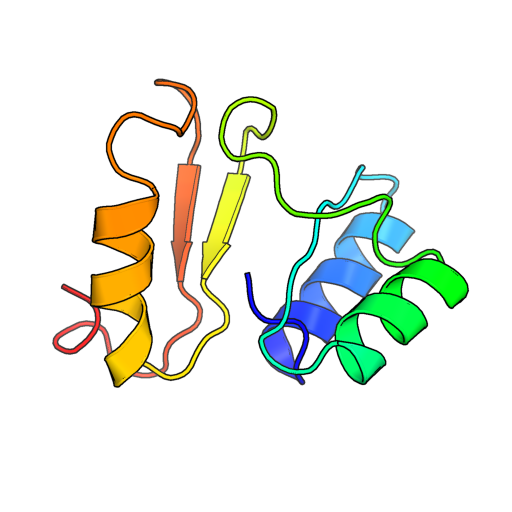 87 ? 18.229 2.030 4.534 1.00 82.50 87 GLY A N 1
ATOM 600 C CA . GLY A 1 87 ? 17.939 2.957 3.435 1.00 82.50 87 GLY A CA 1
ATOM 601 C C . GLY A 1 87 ? 16.533 3.562 3.482 1.00 82.50 87 GLY A C 1
ATOM 602 O O . GLY A 1 87 ? 16.198 4.355 2.605 1.00 82.50 87 GLY A O 1
ATOM 603 N N . VAL A 1 88 ? 15.703 3.139 4.440 1.00 83.44 88 VAL A N 1
ATOM 604 C CA . VAL A 1 88 ? 14.345 3.654 4.671 1.00 83.44 88 VAL A CA 1
ATOM 605 C C . VAL A 1 88 ? 14.341 4.667 5.817 1.00 83.44 88 VAL A C 1
ATOM 607 O O . VAL A 1 88 ? 13.650 5.678 5.705 1.00 83.44 88 VAL A O 1
ATOM 610 N N . MET A 1 89 ? 15.106 4.380 6.879 1.00 75.94 89 MET A N 1
ATOM 611 C CA . MET A 1 89 ? 15.398 5.290 7.997 1.00 75.94 89 MET A CA 1
ATOM 612 C C . MET A 1 89 ? 16.343 6.410 7.565 1.00 75.94 89 MET A C 1
ATOM 614 O O . MET A 1 89 ? 16.096 7.563 7.974 1.00 75.94 89 MET A O 1
#

Foldseek 3Di:
DACPDPNVVVLQVCVVVVHAAADDHPDVVSVVVCVVVVSHVYHDQQCPAQEDEAEDELQCLCVVVVVSVPRHDPNHDYYYPYPDDVSND

Radius of gyration: 12.41 Å; chains: 1; bounding box: 32×25×31 Å

pLDDT: mean 94.55, std 3.76, range [75.94, 98.38]

Secondary structure (DSSP, 8-state):
---SHHHHHHHHHHHHTT---B---SSHHHHHHHHHTTS-SBS--GGG-SEEEE-S-HHHHHHHHHHHTTTS-TT-EEEE--S-STTT-